Protein AF-A0A920BHL2-F1 (afdb_monomer)

Solvent-accessible surface area (backbone atoms only — not comparable to full-atom values): 3564 Å² total; per-residue (Å²): 133,87,79,71,48,80,46,74,58,63,87,97,64,40,33,73,80,39,52,68,59,51,50,56,39,45,77,70,71,43,52,65,51,63,43,70,71,80,88,82,44,71,68,54,39,52,48,52,53,55,52,56,64,69,79,110

Nearest PDB structures (foldseek):
  4u1y-assembly1_D  TM=6.031E-01  e=9.327E-01  Rattus norvegicus
  6fw5-assembly3_C  TM=6.277E-01  e=1.990E+00  Mycobacterium tuberculosis CDC1551
  4u2p-assembly1_B  TM=5.696E-01  e=1.990E+00  Rattus norvegicus
  4u1w-assembly1_C  TM=5.654E-01  e=2.132E+00  Rattus norvegicus
  3zn8-assembly1_A  TM=4.716E-01  e=7.365E+00  Escherichia coli

Mean predicted aligned error: 2.83 Å

Structure (mmCIF, N/CA/C/O backbone):
data_AF-A0A920BHL2-F1
#
_entry.id   AF-A0A920BHL2-F1
#
loop_
_atom_site.group_PDB
_atom_site.id
_atom_site.type_symbol
_atom_site.label_atom_id
_atom_site.label_alt_id
_atom_site.label_comp_id
_atom_site.label_asym_id
_atom_site.label_entity_id
_atom_site.label_seq_id
_atom_site.pdbx_PDB_ins_code
_atom_site.Cartn_x
_atom_site.Cartn_y
_atom_site.Cartn_z
_atom_site.occupancy
_atom_site.B_iso_or_equiv
_atom_site.auth_seq_id
_atom_site.auth_comp_id
_atom_site.auth_asym_id
_atom_site.auth_atom_id
_atom_site.pdbx_PDB_model_num
ATOM 1 N N . MET A 1 1 ? 4.071 -9.540 19.798 1.00 65.38 1 MET A N 1
ATOM 2 C CA . MET A 1 1 ? 4.163 -8.443 18.811 1.00 65.38 1 MET A CA 1
ATOM 3 C C . MET A 1 1 ? 2.875 -8.390 18.016 1.00 65.38 1 MET A C 1
ATOM 5 O O . MET A 1 1 ? 2.332 -9.449 17.713 1.00 65.38 1 MET A O 1
ATOM 9 N N . MET A 1 2 ? 2.378 -7.191 17.728 1.00 73.94 2 MET A N 1
ATOM 10 C CA . MET A 1 2 ? 1.227 -6.999 16.846 1.00 73.94 2 MET A CA 1
ATOM 11 C C . MET A 1 2 ? 1.704 -7.173 15.396 1.00 73.94 2 MET A C 1
ATOM 13 O O . MET A 1 2 ? 2.789 -6.704 15.066 1.00 73.94 2 MET A O 1
ATOM 17 N N . LYS A 1 3 ? 0.964 -7.912 14.564 1.00 85.94 3 LYS A N 1
ATOM 18 C CA . LYS A 1 3 ? 1.312 -8.094 13.146 1.00 85.94 3 LYS A CA 1
ATOM 19 C C . LYS A 1 3 ? 0.641 -7.002 12.323 1.00 85.94 3 LYS A C 1
ATOM 21 O O . LYS A 1 3 ? -0.572 -6.839 12.434 1.00 85.94 3 LYS A O 1
ATOM 26 N N . SER A 1 4 ? 1.415 -6.327 11.484 1.00 93.44 4 SER A N 1
ATOM 27 C CA . SER A 1 4 ? 0.916 -5.321 10.549 1.00 93.44 4 SER A CA 1
ATOM 28 C C . SER A 1 4 ? 0.616 -5.942 9.184 1.00 93.44 4 SER A C 1
ATOM 30 O O . SER A 1 4 ? 1.227 -6.943 8.799 1.00 93.44 4 SER A O 1
ATOM 32 N N . ILE A 1 5 ? -0.328 -5.361 8.445 1.00 96.06 5 ILE A N 1
ATOM 33 C CA . ILE A 1 5 ? -0.719 -5.805 7.102 1.00 96.06 5 ILE A CA 1
ATOM 34 C C . ILE A 1 5 ? -0.283 -4.763 6.068 1.00 96.06 5 ILE A C 1
ATOM 36 O O . ILE A 1 5 ? -0.587 -3.578 6.194 1.00 96.06 5 ILE A O 1
ATOM 40 N N . LEU A 1 6 ? 0.387 -5.214 5.007 1.00 97.25 6 LEU A N 1
ATOM 41 C CA . LEU A 1 6 ? 0.695 -4.401 3.833 1.00 97.25 6 LEU A CA 1
ATOM 42 C C . LEU A 1 6 ? -0.190 -4.834 2.662 1.00 97.25 6 LEU A C 1
ATOM 44 O O . LEU A 1 6 ? -0.122 -5.982 2.225 1.00 97.25 6 LEU A O 1
ATOM 48 N N . LEU A 1 7 ? -1.007 -3.917 2.148 1.00 98.00 7 LEU A N 1
ATOM 49 C CA . LEU A 1 7 ? -1.845 -4.142 0.974 1.00 98.00 7 LEU A CA 1
ATOM 50 C C . LEU A 1 7 ? -1.112 -3.665 -0.284 1.00 98.00 7 LEU A C 1
ATOM 52 O O . LEU A 1 7 ? -0.793 -2.483 -0.426 1.00 98.00 7 LEU A O 1
ATOM 56 N N . VAL A 1 8 ? -0.867 -4.593 -1.207 1.00 97.50 8 VAL A N 1
ATOM 57 C CA . VAL A 1 8 ? -0.226 -4.331 -2.501 1.00 97.50 8 VAL A CA 1
ATOM 58 C C . VAL A 1 8 ? -1.279 -4.502 -3.592 1.00 97.50 8 VAL A C 1
ATOM 60 O O . VAL A 1 8 ? -2.013 -5.489 -3.605 1.00 97.50 8 VAL A O 1
ATOM 63 N N . HIS A 1 9 ? -1.428 -3.507 -4.462 1.00 97.62 9 HIS A N 1
ATOM 64 C CA . HIS A 1 9 ? -2.419 -3.549 -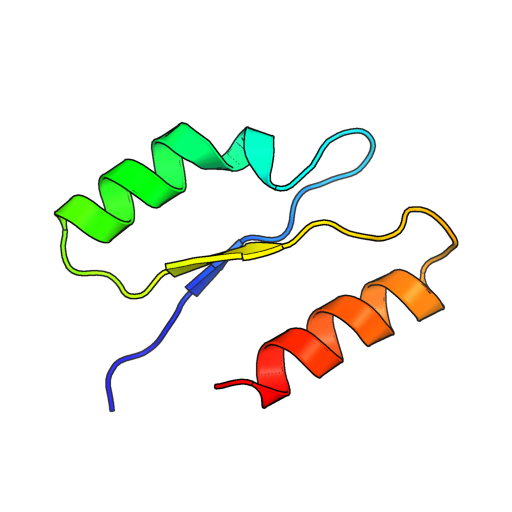5.538 1.00 97.62 9 HIS A CA 1
ATOM 65 C C . HIS A 1 9 ? -1.946 -4.400 -6.727 1.00 97.62 9 HIS A C 1
ATOM 67 O O . HIS A 1 9 ? -0.760 -4.683 -6.886 1.00 97.62 9 HIS A O 1
ATOM 73 N N . GLY A 1 10 ? -2.890 -4.782 -7.590 1.00 94.69 10 GLY A N 1
ATOM 74 C CA . GLY A 1 10 ? -2.601 -5.440 -8.866 1.00 94.69 10 GLY A CA 1
ATOM 75 C C . GLY A 1 10 ? -2.262 -4.454 -9.989 1.00 94.69 10 GLY A C 1
ATOM 76 O O . GLY A 1 10 ? -2.224 -3.238 -9.789 1.00 94.69 10 GLY A O 1
ATOM 77 N N . ALA A 1 11 ? -2.049 -4.979 -11.196 1.00 92.81 11 ALA A N 1
ATOM 78 C CA . ALA 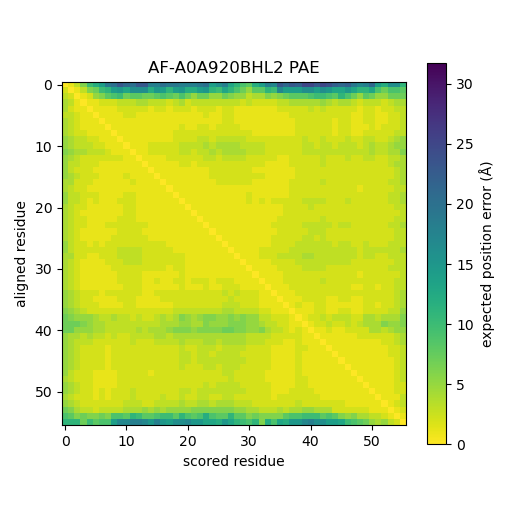A 1 11 ? -1.807 -4.158 -12.379 1.00 92.81 11 ALA A CA 1
ATOM 79 C C . ALA A 1 11 ? -2.936 -3.131 -12.603 1.00 92.81 11 ALA A C 1
ATOM 81 O O . ALA A 1 11 ? -4.109 -3.421 -12.361 1.00 92.81 11 ALA A O 1
ATOM 82 N N . TRP A 1 12 ? -2.560 -1.937 -13.075 1.00 92.50 12 TRP A N 1
ATOM 83 C CA . TRP A 1 12 ? -3.465 -0.848 -13.485 1.00 92.50 12 TRP A CA 1
ATOM 84 C C . TRP A 1 12 ? -4.305 -0.234 -12.353 1.00 92.50 12 TRP A C 1
ATOM 86 O O . TRP A 1 12 ? -5.313 0.424 -12.601 1.00 92.50 12 TRP A O 1
ATOM 96 N N . HIS A 1 13 ? -3.885 -0.433 -11.106 1.00 96.94 13 HIS A N 1
ATOM 97 C CA . HIS A 1 13 ? -4.505 0.161 -9.924 1.00 96.94 13 HIS A CA 1
ATOM 98 C C . HIS A 1 13 ? -3.514 1.075 -9.197 1.00 96.94 13 HIS A C 1
ATOM 100 O O . HIS A 1 13 ? -2.479 1.452 -9.724 1.00 96.94 13 HIS A O 1
ATOM 106 N N . GLY A 1 14 ? -3.846 1.481 -7.986 1.00 96.94 14 GLY A N 1
ATOM 107 C CA . GLY A 1 14 ? -2.932 2.115 -7.050 1.00 96.94 14 GLY A CA 1
ATOM 108 C C . GLY A 1 14 ? -3.379 1.751 -5.644 1.00 96.94 14 GLY A C 1
ATOM 109 O O . GLY A 1 14 ? -4.381 1.053 -5.472 1.00 96.94 14 GLY A O 1
ATOM 110 N N . ALA A 1 15 ? -2.693 2.271 -4.631 1.00 98.00 15 ALA A N 1
ATOM 111 C CA . ALA A 1 15 ? -3.077 2.119 -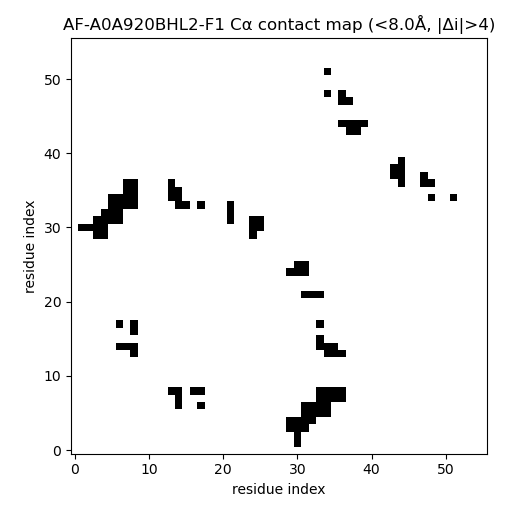3.227 1.00 98.00 15 ALA A CA 1
ATOM 112 C C . ALA A 1 15 ? -4.565 2.450 -2.987 1.00 98.00 15 ALA A C 1
ATOM 114 O O . ALA A 1 15 ? -5.237 1.799 -2.189 1.00 98.00 15 ALA A O 1
ATOM 115 N N . TRP A 1 16 ? -5.108 3.395 -3.766 1.00 98.19 16 TRP A N 1
ATOM 116 C CA . TRP A 1 16 ? -6.502 3.831 -3.721 1.00 98.19 16 TRP A CA 1
ATOM 117 C C . TRP A 1 16 ? -7.532 2.697 -3.839 1.00 98.19 16 TRP A C 1
ATOM 119 O O . TRP A 1 16 ? -8.629 2.832 -3.293 1.00 98.19 16 TRP A O 1
ATOM 129 N N . CYS A 1 17 ? -7.215 1.578 -4.508 1.00 98.50 17 CYS A N 1
ATOM 130 C CA . CYS A 1 17 ? -8.166 0.469 -4.654 1.00 98.50 17 CYS A CA 1
ATOM 131 C C . CYS A 1 17 ? -8.490 -0.198 -3.310 1.00 98.50 17 CYS A C 1
ATOM 133 O O . CYS A 1 17 ? -9.523 -0.850 -3.169 1.00 98.50 17 CYS A O 1
ATOM 135 N N . TRP A 1 18 ? -7.632 0.004 -2.308 1.00 98.62 18 TRP A N 1
ATOM 136 C CA . TRP A 1 18 ? -7.787 -0.534 -0.966 1.00 98.62 18 TRP A CA 1
ATOM 137 C C . TRP A 1 18 ? -8.420 0.437 0.030 1.00 98.62 18 TRP A C 1
ATOM 139 O O . TRP A 1 18 ? -8.655 0.028 1.160 1.00 98.62 18 TRP A O 1
ATOM 149 N N . ASN A 1 19 ? -8.765 1.673 -0.349 1.00 98.44 19 ASN A N 1
ATOM 150 C CA . ASN A 1 19 ? -9.235 2.704 0.592 1.00 98.44 19 ASN A CA 1
ATOM 151 C C . ASN A 1 19 ? -10.358 2.229 1.534 1.00 98.44 19 ASN A C 1
ATOM 153 O O . ASN A 1 19 ? -10.316 2.490 2.736 1.00 98.44 19 ASN A O 1
ATOM 157 N N . LEU A 1 20 ? -11.360 1.518 1.004 1.00 98.62 20 LEU A N 1
ATOM 158 C CA . LEU A 1 20 ? -12.467 0.997 1.814 1.00 98.62 20 LEU A CA 1
ATOM 159 C C . LEU A 1 20 ? -12.022 -0.157 2.722 1.00 98.62 20 LEU A C 1
ATOM 161 O O . LEU A 1 20 ? -12.396 -0.198 3.889 1.00 98.62 20 LEU A O 1
ATOM 165 N N . VAL A 1 21 ? -11.187 -1.064 2.214 1.00 98.44 21 VAL A N 1
ATOM 166 C CA . VAL A 1 21 ? -10.667 -2.210 2.976 1.00 98.44 21 VAL A CA 1
ATOM 167 C C . VAL A 1 21 ? -9.754 -1.743 4.107 1.00 98.44 21 VAL A C 1
ATOM 169 O O . VAL A 1 21 ? -9.912 -2.167 5.249 1.00 98.44 21 VAL A O 1
ATOM 172 N N . GLU A 1 22 ? -8.828 -0.835 3.807 1.00 98.25 22 GLU A N 1
ATOM 173 C CA . GLU A 1 22 ? -7.902 -0.253 4.773 1.00 98.25 22 GLU A CA 1
ATOM 174 C C . GLU A 1 22 ? -8.657 0.490 5.881 1.00 98.25 22 GLU A C 1
ATOM 176 O O . GLU A 1 22 ? -8.351 0.305 7.058 1.00 98.25 22 GLU A O 1
ATOM 181 N N . LYS A 1 23 ? -9.693 1.265 5.528 1.00 98.38 23 LYS A N 1
ATOM 182 C CA . LYS A 1 23 ? -10.567 1.934 6.501 1.00 98.38 23 LYS A CA 1
ATOM 183 C C . LYS A 1 23 ? -11.235 0.936 7.451 1.00 98.38 23 LYS A C 1
ATOM 185 O O . LYS A 1 23 ? -11.176 1.123 8.664 1.00 98.38 23 LYS A O 1
ATOM 190 N N . GLU A 1 24 ? -11.849 -0.122 6.927 1.00 98.56 24 GLU A N 1
ATOM 191 C CA . GLU A 1 24 ? -12.550 -1.111 7.756 1.00 98.56 24 GLU A CA 1
ATOM 192 C C . GLU A 1 24 ? -11.601 -1.918 8.654 1.00 98.56 24 GLU A C 1
ATOM 194 O O . GLU A 1 24 ? -11.932 -2.219 9.802 1.00 98.56 24 GLU A O 1
ATOM 199 N N . LEU A 1 25 ? -10.399 -2.238 8.171 1.00 97.81 25 LEU A N 1
ATOM 200 C CA . LEU A 1 25 ? -9.365 -2.901 8.967 1.00 97.81 25 LEU A CA 1
ATOM 201 C C . LEU A 1 25 ? -8.848 -1.993 10.094 1.00 97.81 25 LEU A C 1
ATOM 203 O O . LEU A 1 25 ? -8.769 -2.436 11.242 1.00 97.81 25 LEU A O 1
ATOM 207 N N . LYS A 1 26 ? -8.594 -0.711 9.803 1.00 97.31 26 LYS A N 1
ATOM 208 C CA . LYS A 1 26 ? -8.222 0.290 10.817 1.00 97.31 26 LYS A CA 1
ATOM 209 C C . LYS A 1 26 ? -9.302 0.450 11.887 1.00 97.31 26 LYS A C 1
ATOM 211 O O . LYS A 1 26 ? -8.981 0.447 13.071 1.00 97.31 26 LYS A O 1
ATOM 216 N N . ASN A 1 27 ? -10.580 0.496 11.501 1.00 98.12 27 ASN A N 1
ATOM 217 C CA . ASN A 1 27 ? -11.707 0.556 12.445 1.00 98.12 27 ASN A CA 1
ATOM 218 C C . ASN A 1 27 ? -11.766 -0.659 13.388 1.00 98.12 27 ASN A C 1
ATOM 220 O O . ASN A 1 27 ? -12.276 -0.556 14.502 1.00 98.12 27 ASN A O 1
ATOM 224 N N . LYS A 1 28 ? -11.236 -1.810 12.959 1.00 97.12 28 LYS A N 1
ATOM 225 C CA . LYS A 1 28 ? -11.115 -3.031 13.771 1.00 97.12 28 LYS A CA 1
ATOM 226 C C . LYS A 1 28 ? -9.830 -3.075 14.612 1.00 97.12 28 LYS A C 1
ATOM 228 O O . LYS A 1 28 ? -9.571 -4.090 15.252 1.00 97.12 28 LYS A O 1
ATOM 233 N N . GLY A 1 29 ? -9.029 -2.009 14.611 1.00 96.62 29 GLY A N 1
ATOM 234 C CA . GLY A 1 29 ? -7.766 -1.924 15.348 1.00 96.62 29 GLY A CA 1
ATOM 235 C C . GLY A 1 29 ? -6.604 -2.674 14.694 1.00 96.62 29 GLY A C 1
ATOM 236 O O . GLY A 1 29 ? -5.607 -2.945 15.359 1.00 96.62 29 GLY A O 1
ATOM 237 N N . VAL A 1 30 ? -6.718 -3.038 13.412 1.00 96.44 30 VAL A N 1
ATOM 238 C CA . VAL A 1 30 ? -5.623 -3.667 12.667 1.00 96.44 30 VAL A CA 1
ATOM 239 C C . VAL A 1 30 ? -4.662 -2.584 12.186 1.00 96.44 30 VAL A C 1
ATOM 241 O O . VAL A 1 30 ? -5.081 -1.627 11.536 1.00 96.44 30 VAL A O 1
ATOM 244 N N . ASP A 1 31 ? -3.371 -2.756 12.464 1.00 95.56 31 ASP A N 1
ATOM 245 C CA . ASP A 1 31 ? -2.328 -1.940 11.847 1.00 95.56 31 ASP A CA 1
ATOM 246 C C . ASP A 1 31 ? -2.159 -2.355 10.380 1.00 95.56 31 ASP A C 1
ATOM 248 O O . ASP A 1 31 ? -1.751 -3.477 10.068 1.00 95.56 31 ASP A O 1
ATOM 252 N N . VAL A 1 32 ? -2.553 -1.469 9.471 1.00 96.94 32 VAL A N 1
ATOM 253 C CA . VAL A 1 32 ? -2.599 -1.730 8.035 1.00 96.94 32 VAL A CA 1
ATOM 254 C C . VAL A 1 32 ? -2.256 -0.469 7.254 1.00 96.94 32 VAL A C 1
ATOM 256 O O . VAL A 1 32 ? -2.637 0.642 7.634 1.00 96.94 32 VAL A O 1
ATOM 259 N N . ARG A 1 33 ? -1.585 -0.657 6.119 1.00 95.75 33 ARG A N 1
ATOM 260 C CA . ARG A 1 33 ? -1.361 0.381 5.109 1.00 95.75 33 ARG A CA 1
ATOM 261 C C . ARG A 1 33 ? -1.424 -0.198 3.700 1.00 95.75 33 ARG A C 1
ATOM 263 O O . ARG A 1 33 ? -1.229 -1.400 3.506 1.00 95.75 33 ARG A O 1
ATOM 270 N N . SER A 1 34 ? -1.619 0.669 2.717 1.00 97.94 34 SER A N 1
ATOM 271 C CA . SER A 1 34 ? -1.512 0.349 1.294 1.00 97.94 34 SER A CA 1
ATOM 272 C C . SER A 1 34 ? -0.294 1.025 0.646 1.00 97.94 34 SER A C 1
ATOM 274 O O . SER A 1 34 ? 0.155 2.083 1.087 1.00 97.94 34 SER A O 1
ATOM 276 N N . LEU A 1 35 ? 0.276 0.391 -0.384 1.00 97.00 35 LEU A N 1
ATOM 277 C CA . LEU A 1 35 ? 1.467 0.853 -1.115 1.00 97.00 35 LEU A CA 1
ATOM 278 C C . LEU A 1 35 ? 1.107 1.195 -2.567 1.00 97.00 35 LEU A C 1
ATOM 280 O O . LEU A 1 35 ? 0.331 0.467 -3.178 1.00 97.00 35 LEU A O 1
ATOM 284 N N . ASN A 1 36 ? 1.698 2.255 -3.132 1.00 97.50 36 ASN A N 1
ATOM 285 C CA . ASN A 1 36 ? 1.710 2.484 -4.583 1.00 97.50 36 ASN A CA 1
ATOM 286 C C . ASN A 1 36 ? 2.975 1.868 -5.189 1.00 97.50 36 ASN A C 1
ATOM 288 O O . ASN A 1 36 ? 4.082 2.201 -4.763 1.00 97.50 36 ASN A O 1
ATOM 292 N N . LEU A 1 37 ? 2.806 1.002 -6.185 1.00 97.50 37 LEU A N 1
ATOM 293 C CA . LEU A 1 37 ? 3.909 0.500 -6.998 1.00 97.50 37 LEU A CA 1
ATOM 294 C C . LEU A 1 37 ? 4.291 1.523 -8.087 1.00 97.50 37 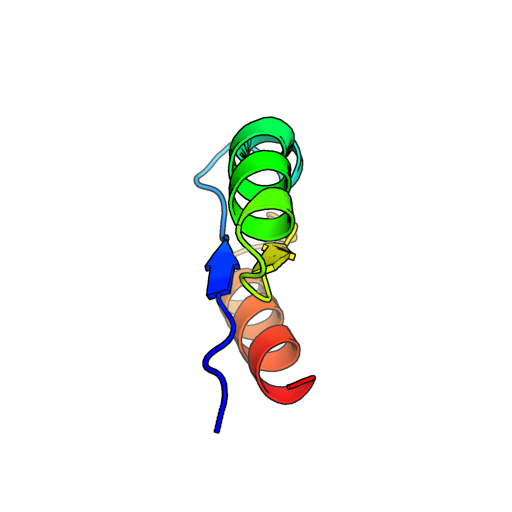LEU A C 1
ATOM 296 O O . LEU A 1 37 ? 3.428 2.273 -8.551 1.00 97.50 37 LEU A O 1
ATOM 300 N N . PRO A 1 38 ? 5.571 1.571 -8.497 1.00 95.75 38 PRO A N 1
ATOM 301 C CA . PRO A 1 38 ? 6.085 2.574 -9.431 1.00 95.75 38 PRO A CA 1
ATOM 302 C C . PRO A 1 38 ? 5.691 2.350 -10.899 1.00 95.75 38 PRO A C 1
ATOM 304 O O . PRO A 1 38 ? 5.781 3.290 -11.683 1.00 95.75 38 PRO A O 1
ATOM 307 N N . PHE A 1 39 ? 5.259 1.142 -11.287 1.00 89.50 39 PHE A N 1
ATOM 308 C CA . PHE A 1 39 ? 4.931 0.778 -12.680 1.00 89.50 39 PHE A CA 1
ATOM 309 C C . PHE A 1 39 ? 6.092 0.895 -13.681 1.00 89.50 39 PHE A C 1
ATOM 311 O O . PHE A 1 39 ? 5.875 0.972 -14.890 1.00 89.50 39 PHE A O 1
ATOM 318 N N . THR A 1 40 ? 7.331 0.880 -13.198 1.00 94.25 40 THR A N 1
ATOM 319 C CA . THR A 1 40 ? 8.541 0.993 -14.026 1.00 94.25 40 THR A CA 1
ATOM 320 C C . THR A 1 40 ? 9.177 -0.361 -14.349 1.00 94.25 40 THR A C 1
ATOM 322 O O . THR A 1 40 ? 9.942 -0.466 -15.306 1.00 94.25 40 THR A O 1
ATOM 325 N N . GLY A 1 41 ? 8.814 -1.421 -13.619 1.00 93.94 41 GLY A N 1
ATOM 326 C CA . GLY A 1 41 ? 9.245 -2.793 -13.879 1.00 93.94 41 GLY A CA 1
ATOM 327 C C . GLY A 1 41 ? 9.263 -3.654 -12.616 1.00 93.94 41 GLY A C 1
ATOM 328 O O . GL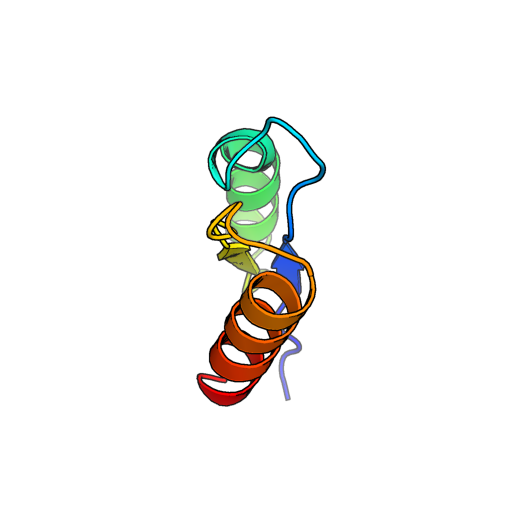Y A 1 41 ? 9.248 -3.147 -11.499 1.00 93.94 41 GLY A O 1
ATOM 329 N N . VAL A 1 42 ? 9.355 -4.977 -12.793 1.00 94.75 42 VAL A N 1
ATOM 330 C CA . VAL A 1 42 ? 9.267 -5.943 -11.680 1.00 94.75 42 VAL A CA 1
ATOM 331 C C . VAL A 1 42 ? 10.341 -5.736 -10.605 1.00 94.75 42 VAL A C 1
ATOM 333 O O . VAL A 1 42 ? 10.065 -5.907 -9.422 1.00 94.75 42 VAL A O 1
ATOM 336 N N . ASN A 1 43 ? 11.557 -5.337 -10.990 1.00 97.62 43 ASN A N 1
ATOM 337 C CA . ASN A 1 43 ? 12.638 -5.094 -10.031 1.00 97.62 43 ASN A CA 1
ATOM 338 C C . ASN A 1 43 ? 12.348 -3.880 -9.143 1.00 97.62 43 ASN A C 1
ATOM 340 O O . ASN A 1 43 ? 12.630 -3.921 -7.946 1.00 97.62 43 ASN A O 1
ATOM 344 N N . ASP A 1 44 ? 11.748 -2.835 -9.711 1.00 97.06 44 ASP A N 1
ATOM 345 C CA . ASP A 1 44 ? 11.380 -1.635 -8.965 1.00 97.06 44 ASP A CA 1
ATOM 346 C C . ASP A 1 44 ? 10.184 -1.917 -8.048 1.00 97.06 44 ASP A C 1
ATOM 348 O O . ASP A 1 44 ? 10.195 -1.509 -6.888 1.00 97.06 44 ASP A O 1
ATOM 352 N N . ASP A 1 45 ? 9.206 -2.708 -8.504 1.00 95.69 45 ASP A N 1
ATOM 353 C CA . ASP A 1 45 ? 8.081 -3.154 -7.673 1.00 95.69 45 ASP A CA 1
ATOM 354 C C . ASP A 1 45 ? 8.568 -3.985 -6.467 1.00 95.69 45 ASP 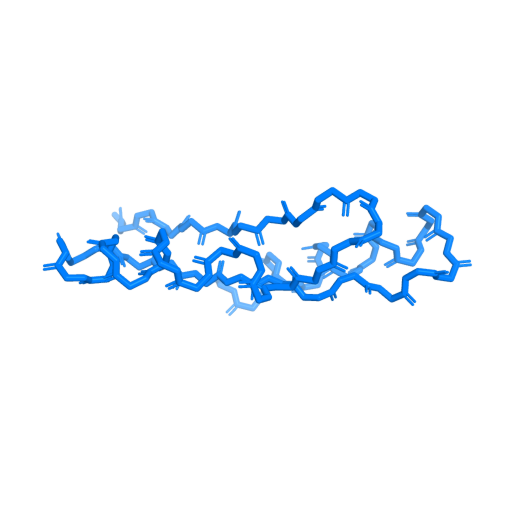A C 1
ATOM 356 O O . ASP A 1 45 ? 8.151 -3.750 -5.327 1.00 95.69 45 ASP A O 1
ATOM 360 N N . ILE A 1 46 ? 9.502 -4.920 -6.691 1.00 96.19 46 ILE A N 1
ATOM 361 C CA . ILE A 1 46 ? 10.142 -5.710 -5.625 1.00 96.19 46 ILE A CA 1
ATOM 362 C C . ILE A 1 46 ? 10.885 -4.794 -4.649 1.00 96.19 46 ILE A C 1
ATOM 364 O O . ILE A 1 46 ? 10.776 -4.981 -3.432 1.00 96.19 46 ILE A O 1
ATOM 368 N N . ALA A 1 47 ? 11.640 -3.815 -5.154 1.00 97.00 47 ALA A N 1
ATOM 369 C CA . ALA A 1 47 ? 12.374 -2.872 -4.320 1.00 97.00 47 ALA A CA 1
ATOM 370 C C . ALA A 1 47 ? 11.423 -2.026 -3.461 1.00 97.00 47 ALA A C 1
ATOM 372 O O . ALA A 1 47 ? 11.653 -1.894 -2.257 1.00 97.00 47 ALA A O 1
ATOM 373 N N . SER A 1 48 ? 10.324 -1.527 -4.034 1.00 96.56 48 SER A N 1
ATOM 374 C CA . SER A 1 48 ? 9.294 -0.774 -3.312 1.00 96.56 48 SER A CA 1
ATOM 375 C C . SER A 1 48 ? 8.669 -1.591 -2.183 1.00 96.56 48 SER A C 1
ATOM 377 O O . SER A 1 48 ? 8.616 -1.113 -1.049 1.00 96.56 48 SER A O 1
ATOM 379 N N . VAL A 1 49 ? 8.256 -2.837 -2.443 1.00 96.38 49 VAL A N 1
ATOM 380 C CA . VAL A 1 49 ? 7.691 -3.713 -1.399 1.00 96.38 49 VAL A CA 1
ATOM 381 C C . VAL A 1 49 ? 8.737 -4.048 -0.334 1.00 96.38 49 VAL A C 1
ATOM 383 O O . VAL A 1 49 ? 8.450 -3.987 0.860 1.00 96.38 49 VAL A O 1
ATOM 386 N N . SER A 1 50 ? 9.969 -4.358 -0.740 1.00 96.75 50 SER A N 1
ATOM 387 C CA . SER A 1 50 ? 11.053 -4.702 0.189 1.00 96.75 50 SER A CA 1
ATOM 388 C C . SER A 1 50 ? 11.434 -3.536 1.098 1.00 96.75 50 SER A C 1
ATOM 390 O O . SER A 1 50 ? 11.713 -3.746 2.275 1.00 96.75 50 SER A O 1
ATOM 392 N N . ASN A 1 51 ? 11.460 -2.310 0.572 1.00 96.38 51 ASN A N 1
ATOM 393 C CA . ASN A 1 51 ? 11.743 -1.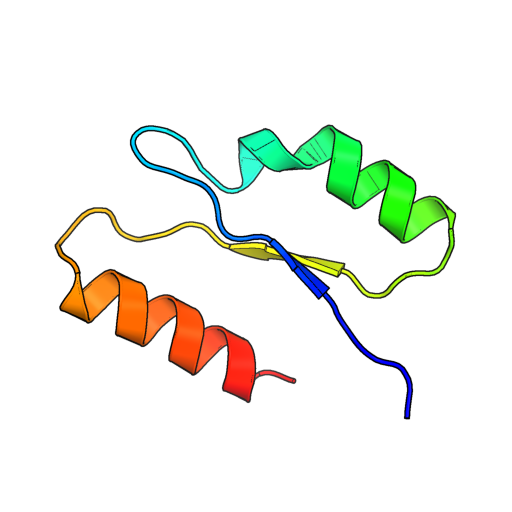115 1.362 1.00 96.38 51 ASN A CA 1
ATO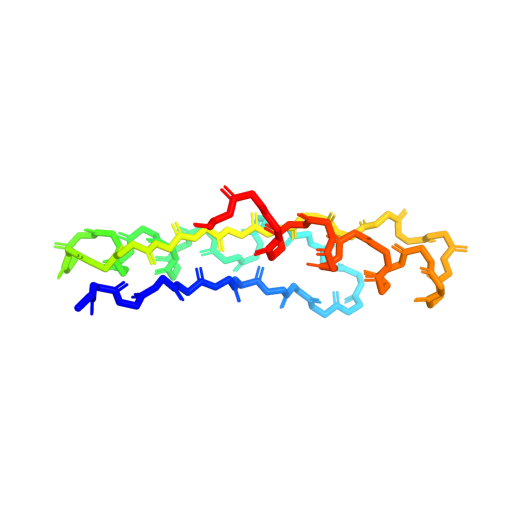M 394 C C . ASN A 1 51 ? 10.604 -0.818 2.328 1.00 96.38 51 ASN A C 1
ATOM 396 O O . ASN A 1 51 ? 10.866 -0.610 3.508 1.00 96.38 51 ASN A O 1
ATOM 400 N N . ALA A 1 52 ? 9.358 -0.925 1.862 1.00 94.44 52 ALA A N 1
ATOM 401 C CA . ALA A 1 52 ? 8.193 -0.805 2.718 1.00 94.44 52 ALA A CA 1
ATOM 402 C C . ALA A 1 52 ? 8.302 -1.776 3.912 1.00 94.44 52 ALA A C 1
ATOM 404 O O . ALA A 1 52 ? 8.169 -1.352 5.057 1.00 94.44 52 ALA A O 1
ATOM 405 N N . LEU A 1 53 ? 8.612 -3.054 3.692 1.00 93.19 53 LEU A N 1
ATOM 406 C CA . LEU A 1 53 ? 8.728 -4.035 4.780 1.00 93.19 53 LEU A CA 1
ATOM 407 C C . LEU A 1 53 ? 9.814 -3.715 5.826 1.00 93.19 53 LEU A C 1
ATOM 409 O O . LEU A 1 53 ? 9.692 -4.190 6.947 1.00 93.19 53 LEU A O 1
ATOM 413 N N . LYS A 1 54 ? 10.848 -2.933 5.486 1.00 90.75 54 LYS A N 1
ATOM 414 C CA . LYS A 1 54 ? 11.916 -2.520 6.422 1.00 90.75 54 LYS A CA 1
ATOM 415 C C . LYS A 1 54 ? 11.537 -1.327 7.299 1.00 90.75 54 LYS A C 1
ATOM 417 O O . LYS A 1 54 ? 12.223 -1.057 8.275 1.00 90.75 54 LYS A O 1
ATOM 422 N N . GLU A 1 55 ? 10.506 -0.577 6.919 1.00 79.62 55 GLU A N 1
ATOM 423 C CA . GLU A 1 55 ? 10.008 0.579 7.680 1.00 79.62 55 GLU A CA 1
ATOM 424 C C . GLU A 1 55 ? 9.148 0.164 8.892 1.00 79.62 55 GLU A C 1
ATOM 426 O O . GLU A 1 55 ? 8.636 1.030 9.600 1.00 79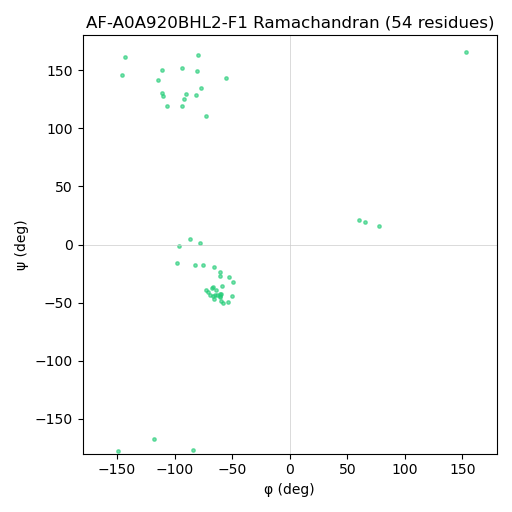.62 55 GLU A O 1
ATOM 431 N N . TYR A 1 56 ? 8.985 -1.146 9.111 1.00 65.50 56 TYR A N 1
ATOM 432 C CA . TYR A 1 56 ? 8.269 -1.790 10.217 1.00 65.50 56 TYR A CA 1
ATOM 433 C C . TYR A 1 56 ? 9.253 -2.548 11.107 1.00 65.50 56 TYR A C 1
ATOM 435 O O . TYR A 1 56 ? 9.013 -2.582 12.335 1.00 65.50 56 TYR A O 1
#

Sequence (56 aa):
MMKSILLVHGAWHGAWCWNLVEKELKNKGVDVRSLNLPFTGVNDDIASVSNALKEY

Radius of gyration: 11.97 Å; Cα contacts (8 Å, |Δi|>4): 59; chains: 1; bounding box: 25×12×33 Å

pLDDT: mean 94.39, std 7.07, range [65.38, 98.62]

Foldseek 3Di:
DADAEEAEDDPPDAQVVCVVVQVVCVVVVHHYGYGGQPPPDDVSSVVRVVVVVVVD

Secondary structure (DSSP, 8-state):
-PPPEEEE--TT--GGGGHHHHHHHHHTT--EEEE---SS-HHHHHHHHHHHHHT-